Protein AF-A0A535L1W2-F1 (afdb_monomer)

Mean predicted aligned error: 3.17 Å

Radius of gyration: 15.37 Å; Cα contacts (8 Å, |Δi|>4): 252; chains: 1; bounding box: 33×38×36 Å

Structure (mmCIF, N/CA/C/O backbone):
data_AF-A0A535L1W2-F1
#
_entry.id   AF-A0A535L1W2-F1
#
loop_
_atom_site.group_PDB
_atom_site.id
_atom_site.type_symbol
_atom_site.label_atom_id
_atom_site.label_alt_id
_atom_site.label_comp_id
_atom_site.label_asym_id
_atom_site.label_entity_id
_atom_site.label_seq_id
_atom_site.pdbx_PDB_ins_code
_atom_site.Cartn_x
_atom_site.Cartn_y
_atom_site.Cartn_z
_atom_site.occupancy
_atom_site.B_iso_or_equiv
_atom_site.auth_seq_id
_atom_site.auth_comp_id
_atom_site.auth_asym_id
_atom_site.auth_atom_id
_atom_site.pdbx_PDB_model_num
ATOM 1 N N . MET A 1 1 ? -12.283 -1.406 9.405 1.00 92.06 1 MET A N 1
ATOM 2 C CA . MET A 1 1 ? -11.501 -2.159 8.400 1.00 92.06 1 MET A CA 1
ATOM 3 C C . MET A 1 1 ? -10.049 -2.264 8.836 1.00 92.06 1 MET A C 1
ATOM 5 O O . MET A 1 1 ? -9.530 -1.309 9.421 1.00 92.06 1 MET A O 1
ATOM 9 N N . ALA A 1 2 ? -9.417 -3.405 8.549 1.00 96.81 2 ALA A N 1
ATOM 10 C CA . ALA A 1 2 ? -7.960 -3.530 8.533 1.00 96.81 2 ALA A CA 1
ATOM 11 C C . ALA A 1 2 ? -7.501 -3.433 7.074 1.00 96.81 2 ALA A C 1
ATOM 13 O O . ALA A 1 2 ? -8.010 -4.169 6.229 1.00 96.81 2 ALA A O 1
ATOM 14 N N . VAL A 1 3 ? -6.608 -2.492 6.771 1.00 97.50 3 VAL A N 1
ATOM 15 C CA . VAL A 1 3 ? -6.257 -2.138 5.392 1.00 97.50 3 VAL A CA 1
ATOM 16 C C . VAL A 1 3 ? -4.782 -2.361 5.100 1.00 97.50 3 VAL A C 1
ATOM 18 O O . VAL A 1 3 ? -3.923 -2.053 5.925 1.00 97.50 3 VAL A O 1
ATOM 21 N N . THR A 1 4 ? -4.486 -2.820 3.889 1.00 97.69 4 THR A N 1
ATOM 22 C CA . THR A 1 4 ? -3.142 -2.758 3.310 1.00 97.69 4 THR A CA 1
ATOM 23 C C . THR A 1 4 ? -3.136 -1.940 2.022 1.00 97.69 4 THR A C 1
ATOM 25 O O . THR A 1 4 ? -4.160 -1.818 1.352 1.00 97.69 4 THR A O 1
ATOM 28 N N . VAL A 1 5 ? -1.997 -1.335 1.679 1.00 96.62 5 VAL A N 1
ATOM 29 C CA . VAL A 1 5 ? -1.870 -0.425 0.531 1.00 96.62 5 VAL A CA 1
ATOM 30 C C . VAL A 1 5 ? -0.590 -0.726 -0.239 1.00 96.62 5 VAL A C 1
ATOM 32 O O . VAL A 1 5 ? 0.490 -0.780 0.346 1.00 96.62 5 VAL A O 1
ATOM 35 N N . GLY A 1 6 ? -0.695 -0.888 -1.559 1.00 94.81 6 GLY A N 1
ATOM 36 C CA . GLY A 1 6 ? 0.449 -1.241 -2.401 1.00 94.81 6 GLY A CA 1
ATOM 37 C C . GLY A 1 6 ? 0.083 -1.465 -3.868 1.00 94.81 6 GLY A C 1
ATOM 38 O O . GLY A 1 6 ? -1.087 -1.466 -4.245 1.00 94.81 6 GLY A O 1
ATOM 39 N N . SER A 1 7 ? 1.082 -1.660 -4.733 1.00 93.94 7 SER A N 1
ATOM 40 C CA . SER A 1 7 ? 0.818 -1.987 -6.143 1.00 93.94 7 SER A CA 1
ATOM 41 C C . SER A 1 7 ? 0.275 -3.407 -6.318 1.00 93.94 7 SER A C 1
ATOM 43 O O . SER A 1 7 ? -0.560 -3.618 -7.195 1.00 93.94 7 SER A O 1
ATOM 45 N N . PHE A 1 8 ? 0.711 -4.350 -5.472 1.00 94.94 8 PHE A N 1
ATOM 46 C CA . PHE A 1 8 ? 0.297 -5.759 -5.483 1.00 94.94 8 PHE A CA 1
ATOM 47 C C . PHE A 1 8 ? 0.429 -6.439 -6.858 1.00 94.94 8 PHE A C 1
ATOM 49 O O . PHE A 1 8 ? -0.291 -7.383 -7.166 1.00 94.94 8 PHE A O 1
ATOM 56 N N . ASP A 1 9 ? 1.358 -5.966 -7.694 1.00 92.81 9 ASP A N 1
ATOM 57 C CA . ASP A 1 9 ? 1.592 -6.528 -9.025 1.00 92.81 9 ASP A CA 1
ATOM 58 C C . ASP A 1 9 ? 2.139 -7.960 -8.910 1.00 92.81 9 ASP A C 1
ATOM 60 O O . ASP A 1 9 ? 3.089 -8.213 -8.159 1.00 92.81 9 ASP A O 1
ATOM 64 N N . GLY A 1 10 ? 1.493 -8.906 -9.593 1.00 92.25 10 GLY A N 1
ATOM 65 C CA . GLY A 1 10 ? 1.823 -10.332 -9.550 1.00 92.25 10 GLY A CA 1
ATOM 66 C C . GLY A 1 10 ? 1.435 -11.090 -8.275 1.00 92.25 10 GLY A C 1
ATOM 67 O O . GLY A 1 10 ? 1.568 -12.306 -8.265 1.00 92.25 10 GLY A O 1
ATOM 68 N N . VAL A 1 11 ? 0.989 -10.413 -7.203 1.00 94.94 11 VAL A N 1
ATOM 69 C CA . VAL A 1 11 ? 0.565 -11.030 -5.918 1.00 94.94 11 VAL A CA 1
ATOM 70 C C . VAL A 1 11 ? 1.503 -12.168 -5.444 1.00 94.94 11 VAL A C 1
ATOM 72 O O . VAL A 1 11 ? 1.076 -13.233 -5.014 1.00 94.94 11 VAL A O 1
ATOM 75 N N . HIS A 1 12 ? 2.818 -11.946 -5.532 1.00 94.00 12 HIS A N 1
ATOM 76 C CA . HIS A 1 12 ? 3.841 -12.927 -5.144 1.00 94.00 12 HIS A CA 1
ATOM 77 C C . HIS A 1 12 ? 3.829 -13.254 -3.637 1.00 94.00 12 HIS A C 1
ATOM 79 O O . HIS A 1 12 ? 3.159 -12.588 -2.851 1.00 94.00 12 HIS A O 1
ATOM 85 N N . LEU A 1 13 ? 4.666 -14.197 -3.187 1.00 94.06 13 LEU A N 1
ATOM 86 C CA . LEU A 1 13 ? 4.698 -14.662 -1.786 1.00 94.06 13 LEU A CA 1
ATOM 87 C C . LEU A 1 13 ? 4.849 -13.536 -0.748 1.00 94.06 13 LEU A C 1
ATOM 89 O O . LEU A 1 13 ? 4.177 -13.552 0.279 1.00 94.06 13 LEU A O 1
ATOM 93 N N . GLY A 1 14 ? 5.655 -12.509 -1.040 1.00 93.50 14 GLY A N 1
ATOM 94 C CA . GLY A 1 14 ? 5.731 -11.319 -0.181 1.00 93.50 14 GLY A CA 1
ATOM 95 C C . GLY A 1 14 ? 4.404 -10.558 -0.042 1.00 93.50 14 GLY A C 1
ATOM 96 O O . GLY A 1 14 ? 4.025 -10.180 1.062 1.00 93.50 14 GLY A O 1
ATOM 97 N N . HIS A 1 15 ? 3.653 -10.385 -1.133 1.00 95.50 15 HIS A N 1
ATOM 98 C CA . HIS A 1 15 ? 2.309 -9.811 -1.094 1.00 95.50 15 HIS A CA 1
ATOM 99 C C . HIS A 1 15 ? 1.333 -10.736 -0.363 1.00 95.50 15 HIS A C 1
ATOM 101 O O . HIS A 1 15 ? 0.551 -10.259 0.456 1.00 95.50 15 HIS A O 1
ATOM 107 N N . ALA A 1 16 ? 1.409 -12.045 -0.613 1.00 95.38 16 ALA A N 1
ATOM 108 C CA . ALA A 1 16 ? 0.578 -13.035 0.062 1.00 95.38 16 ALA A CA 1
ATOM 109 C C . ALA A 1 16 ? 0.778 -13.010 1.589 1.00 95.38 16 ALA A C 1
ATOM 111 O O . ALA A 1 16 ? -0.204 -13.105 2.323 1.00 95.38 16 ALA A O 1
ATOM 112 N N . ASP A 1 17 ? 2.006 -12.805 2.089 1.00 96.38 17 ASP A N 1
ATOM 113 C CA . ASP A 1 17 ? 2.247 -12.662 3.533 1.00 96.38 17 ASP A CA 1
ATOM 114 C C . ASP A 1 17 ? 1.591 -11.399 4.112 1.00 96.38 17 ASP A C 1
ATOM 116 O O . ASP A 1 17 ? 0.945 -11.462 5.161 1.00 96.38 17 ASP A O 1
ATOM 120 N N . VAL A 1 18 ? 1.689 -10.262 3.412 1.00 97.44 18 VAL A N 1
ATOM 121 C CA . VAL A 1 18 ? 1.017 -9.014 3.816 1.00 97.44 18 VAL A CA 1
ATOM 122 C C . VAL A 1 18 ? -0.507 -9.185 3.821 1.00 97.44 18 VAL A C 1
ATOM 124 O O . VAL A 1 18 ? -1.165 -8.807 4.793 1.00 97.44 18 VAL A O 1
ATOM 127 N N . ILE A 1 19 ? -1.074 -9.801 2.780 1.00 97.88 19 ILE A N 1
ATOM 128 C CA . ILE A 1 19 ? -2.518 -10.057 2.665 1.00 97.88 19 ILE A CA 1
ATOM 129 C C . ILE A 1 19 ? -2.988 -10.985 3.786 1.00 97.88 19 ILE A C 1
ATOM 131 O O . ILE A 1 19 ? -3.914 -10.639 4.516 1.00 97.88 19 ILE A O 1
ATOM 135 N N . ARG A 1 20 ? -2.300 -12.110 4.008 1.00 97.94 20 ARG A N 1
ATOM 136 C CA . ARG A 1 20 ? -2.623 -13.067 5.077 1.00 97.94 20 ARG A CA 1
ATOM 137 C C . ARG A 1 20 ? -2.648 -12.402 6.454 1.00 97.94 20 ARG A C 1
ATOM 139 O O . ARG A 1 20 ? -3.544 -12.669 7.253 1.00 97.94 20 ARG A O 1
ATOM 146 N N . ARG A 1 21 ? -1.685 -11.521 6.739 1.00 97.94 21 ARG A N 1
ATOM 147 C CA . ARG A 1 21 ? -1.654 -10.748 7.993 1.00 97.94 21 ARG A CA 1
ATOM 148 C C . ARG A 1 21 ? -2.774 -9.715 8.062 1.00 97.94 21 ARG A C 1
ATOM 150 O O . ARG A 1 21 ? -3.334 -9.528 9.134 1.00 97.94 21 ARG A O 1
ATOM 157 N N . THR A 1 22 ? -3.139 -9.103 6.936 1.00 98.19 22 THR A N 1
ATOM 158 C CA . THR A 1 22 ? -4.286 -8.183 6.843 1.00 98.19 22 THR A CA 1
ATOM 159 C C . THR A 1 22 ? -5.591 -8.899 7.181 1.00 98.19 22 THR A C 1
ATOM 161 O O . THR A 1 22 ? -6.351 -8.413 8.015 1.00 98.19 22 THR A O 1
ATOM 164 N N . VAL A 1 23 ? -5.813 -10.087 6.612 1.00 98.12 23 VAL A N 1
ATOM 165 C CA . VAL A 1 23 ? -6.980 -10.936 6.902 1.00 98.12 23 VAL A CA 1
ATOM 166 C C . VAL A 1 23 ? -7.010 -11.358 8.372 1.00 98.12 23 VAL A C 1
ATOM 168 O O . VAL A 1 23 ? -8.036 -11.218 9.036 1.00 98.12 23 VAL A O 1
ATOM 171 N N . ALA A 1 24 ? -5.877 -11.802 8.922 1.00 97.69 24 ALA A N 1
ATOM 172 C CA . ALA A 1 24 ? -5.790 -12.176 10.333 1.00 97.69 24 ALA A CA 1
ATOM 173 C C . ALA A 1 24 ? -6.069 -10.989 11.274 1.00 97.69 24 ALA A C 1
ATOM 175 O O . ALA A 1 24 ? -6.824 -11.128 12.236 1.00 97.69 24 ALA A O 1
ATOM 176 N N . ALA A 1 25 ? -5.496 -9.817 1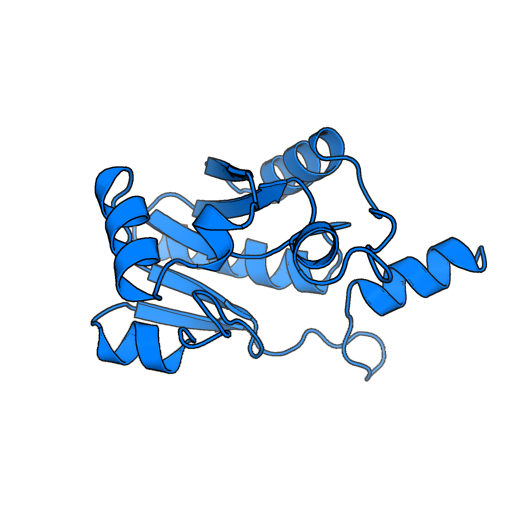0.985 1.00 96.25 25 ALA A N 1
ATOM 177 C CA . ALA A 1 25 ? -5.703 -8.602 11.767 1.00 96.25 25 ALA A CA 1
ATOM 178 C C . ALA A 1 25 ? -7.161 -8.120 11.704 1.00 96.25 25 ALA A C 1
ATOM 180 O O . ALA A 1 25 ? -7.697 -7.662 12.712 1.00 96.25 25 ALA A O 1
ATOM 181 N N . ALA A 1 26 ? -7.811 -8.256 10.544 1.00 96.19 26 ALA A N 1
ATOM 182 C CA . ALA A 1 26 ? -9.228 -7.959 10.376 1.00 96.19 26 ALA A CA 1
ATOM 183 C C . ALA A 1 26 ? -10.097 -8.863 11.267 1.00 96.19 26 ALA A C 1
ATOM 185 O O . ALA A 1 26 ? -10.899 -8.359 12.053 1.00 96.19 26 ALA A O 1
ATOM 186 N N . GLY A 1 27 ? -9.859 -10.180 11.225 1.00 95.81 27 GLY A N 1
ATOM 187 C CA . GLY A 1 27 ? -10.588 -11.156 12.039 1.00 95.81 27 GLY A CA 1
ATOM 188 C C . GLY A 1 27 ? -10.424 -10.936 13.547 1.00 95.81 27 GLY A C 1
ATOM 189 O O . GLY A 1 27 ? -11.402 -11.003 14.284 1.00 95.81 27 GLY A O 1
ATOM 190 N N . GLN A 1 28 ? -9.214 -10.602 14.010 1.00 93.94 28 GLN A N 1
ATOM 191 C CA . GLN A 1 28 ? -8.951 -10.294 15.426 1.00 93.94 28 GLN A CA 1
ATOM 192 C C . GLN A 1 28 ? -9.666 -9.030 15.922 1.00 93.94 28 GLN A C 1
ATOM 194 O O . GLN A 1 28 ? -9.915 -8.900 17.117 1.00 93.94 28 GLN A O 1
ATOM 199 N N . ALA A 1 29 ? -9.952 -8.089 15.022 1.00 90.00 29 ALA A N 1
ATOM 200 C CA . ALA A 1 29 ? -10.556 -6.799 15.341 1.00 90.00 29 ALA A CA 1
ATOM 201 C C . ALA A 1 29 ? -12.057 -6.731 15.000 1.00 90.00 29 ALA A C 1
ATOM 203 O O . ALA A 1 29 ? -12.614 -5.630 14.987 1.00 90.00 29 ALA A O 1
ATOM 204 N N . GLU A 1 30 ? -12.681 -7.871 14.666 1.00 91.88 30 GLU A N 1
ATOM 205 C CA . GLU A 1 30 ? -14.063 -7.953 14.164 1.00 91.88 30 GLU A CA 1
ATOM 206 C C . GLU A 1 30 ? -14.326 -6.921 13.047 1.00 91.88 30 GLU A C 1
ATOM 208 O O . GLU A 1 30 ? -15.315 -6.185 13.030 1.00 91.88 30 GLU A O 1
ATOM 213 N N . ALA A 1 31 ? -13.366 -6.810 12.129 1.00 93.94 31 ALA A N 1
ATOM 214 C CA . ALA A 1 31 ? -13.362 -5.861 11.028 1.00 93.94 31 ALA A CA 1
ATOM 215 C C . ALA A 1 31 ? -13.213 -6.591 9.690 1.00 93.94 31 ALA A C 1
ATOM 217 O O . ALA A 1 31 ? -12.805 -7.745 9.636 1.00 93.94 31 ALA A O 1
ATOM 218 N N . GLN A 1 32 ? -13.494 -5.887 8.594 1.00 95.50 32 GLN A N 1
ATOM 219 C CA . GLN A 1 32 ? -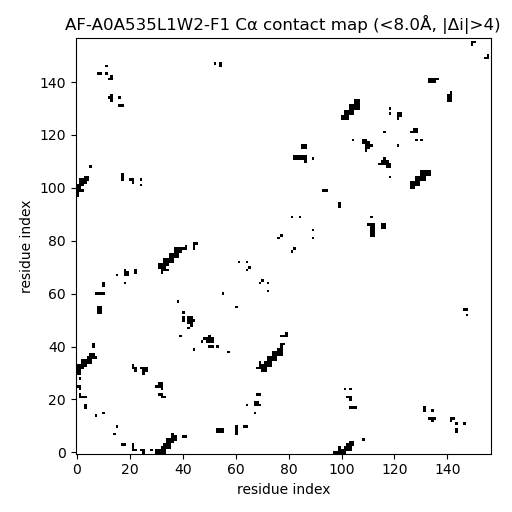13.325 -6.432 7.247 1.00 95.50 32 GLN A CA 1
ATOM 220 C C . GLN A 1 32 ? -11.907 -6.172 6.705 1.00 95.50 32 GLN A C 1
ATOM 222 O O . GLN A 1 32 ? -11.387 -5.058 6.911 1.00 95.50 32 GLN A O 1
ATOM 227 N N . PRO A 1 33 ? -11.282 -7.152 6.022 1.00 97.75 33 PRO A N 1
ATOM 228 C CA . PRO A 1 33 ? -9.998 -6.984 5.356 1.00 97.75 33 PRO A CA 1
ATOM 229 C C . PRO A 1 33 ? -10.165 -6.233 4.035 1.00 97.75 33 PRO A C 1
ATOM 231 O O . PRO A 1 33 ? -10.891 -6.661 3.134 1.00 97.75 33 PRO A O 1
ATOM 234 N N . ALA A 1 34 ? -9.457 -5.115 3.915 1.00 97.56 34 ALA A N 1
ATOM 235 C CA . ALA A 1 34 ? -9.469 -4.273 2.731 1.00 97.56 34 ALA A CA 1
ATOM 236 C C . ALA A 1 34 ? -8.063 -4.103 2.146 1.00 97.56 34 ALA A C 1
ATOM 238 O O . ALA A 1 34 ? -7.056 -4.127 2.857 1.00 97.56 34 ALA A O 1
ATOM 239 N N . LEU A 1 35 ? -7.995 -3.875 0.840 1.00 97.62 35 LEU A N 1
ATOM 240 C CA . LEU A 1 35 ? -6.753 -3.605 0.131 1.00 97.62 35 LEU A CA 1
ATOM 241 C C . LEU A 1 35 ? -6.934 -2.433 -0.821 1.00 97.62 35 LEU A C 1
ATOM 243 O O . LEU A 1 35 ? -7.869 -2.405 -1.616 1.00 97.62 35 LEU A O 1
ATOM 247 N N . ILE A 1 36 ? -6.005 -1.483 -0.770 1.00 97.31 36 ILE A N 1
ATOM 248 C CA . ILE A 1 36 ? -5.937 -0.363 -1.706 1.00 97.31 36 ILE A CA 1
ATOM 249 C C . ILE A 1 36 ? -4.809 -0.624 -2.700 1.00 97.31 36 ILE A C 1
ATOM 251 O O . ILE A 1 36 ? -3.652 -0.822 -2.319 1.00 97.31 36 ILE A O 1
ATOM 255 N N . THR A 1 37 ? -5.152 -0.615 -3.983 1.00 96.88 37 THR A N 1
ATOM 256 C CA . THR A 1 37 ? -4.203 -0.744 -5.091 1.00 96.88 37 THR A CA 1
ATOM 257 C C . THR A 1 37 ? -4.404 0.370 -6.107 1.00 96.88 37 THR A C 1
ATOM 259 O O . THR A 1 37 ? -5.258 1.241 -5.947 1.00 96.88 37 THR A O 1
ATOM 262 N N . PHE A 1 38 ? -3.573 0.369 -7.140 1.00 95.88 38 PHE A N 1
ATOM 263 C CA . PHE A 1 38 ? -3.434 1.462 -8.082 1.00 95.88 38 PHE A CA 1
ATOM 264 C C . PHE A 1 38 ? -3.493 0.951 -9.518 1.00 95.88 38 PHE A C 1
ATOM 266 O O . PHE A 1 38 ? -2.888 -0.080 -9.825 1.00 95.88 38 PHE A O 1
ATOM 273 N N . GLU A 1 39 ? -4.189 1.693 -10.376 1.00 95.69 39 GLU A N 1
ATOM 274 C CA . GLU A 1 39 ? -4.201 1.494 -11.827 1.00 95.69 39 GLU A CA 1
ATOM 275 C C . GLU A 1 39 ? -4.218 2.869 -12.529 1.00 95.69 39 GLU A C 1
ATOM 277 O O . GLU A 1 39 ? -5.142 3.646 -12.291 1.00 95.69 39 GLU A O 1
ATOM 282 N N . PRO A 1 40 ? -3.225 3.231 -13.361 1.00 95.19 40 PRO A N 1
ATOM 283 C CA . PRO A 1 40 ? -2.032 2.458 -13.705 1.00 95.19 40 PRO A CA 1
ATOM 284 C C . PRO A 1 40 ? -1.055 2.311 -12.530 1.00 95.19 40 PRO A C 1
ATOM 286 O O . PRO A 1 40 ? -1.191 2.957 -11.488 1.00 95.19 40 PRO A O 1
ATOM 289 N N . HIS A 1 41 ? -0.028 1.472 -12.702 1.00 94.88 41 HIS A N 1
ATOM 290 C CA . HIS A 1 41 ? 1.045 1.336 -11.716 1.00 94.88 41 HIS A CA 1
ATOM 291 C C . HIS A 1 41 ? 1.668 2.719 -11.403 1.00 94.88 41 HIS A C 1
ATOM 293 O O . HIS A 1 41 ? 2.038 3.433 -12.340 1.00 94.88 41 HIS A O 1
ATOM 299 N N . PRO A 1 42 ? 1.889 3.104 -10.123 1.00 94.19 42 PRO A N 1
ATOM 300 C CA . PRO A 1 42 ? 2.329 4.457 -9.753 1.00 94.19 42 PRO A CA 1
ATOM 301 C C . PRO A 1 42 ? 3.578 4.943 -10.495 1.00 94.19 42 PRO A C 1
ATOM 303 O O . PRO A 1 42 ? 3.678 6.100 -10.905 1.00 94.19 42 PRO A O 1
ATOM 306 N N . ARG A 1 43 ? 4.530 4.030 -10.725 1.00 94.06 43 ARG A N 1
ATOM 307 C CA . ARG A 1 43 ? 5.758 4.314 -11.480 1.00 94.06 43 ARG A CA 1
ATOM 308 C C . ARG A 1 43 ? 5.498 4.754 -12.923 1.00 94.06 43 ARG A C 1
ATOM 310 O O . ARG A 1 43 ? 6.220 5.613 -13.398 1.00 94.06 43 ARG A O 1
ATOM 317 N N . CYS A 1 44 ? 4.452 4.260 -13.582 1.00 95.69 44 CYS A N 1
ATOM 318 C CA . CYS A 1 44 ? 4.110 4.667 -14.947 1.00 95.69 44 CYS A CA 1
ATOM 319 C C . CYS A 1 44 ? 3.668 6.131 -15.038 1.00 95.69 44 CYS A C 1
ATOM 321 O O . CYS A 1 44 ? 3.794 6.745 -16.092 1.00 95.69 44 CYS A O 1
ATOM 323 N N . VAL A 1 45 ? 3.198 6.713 -13.930 1.00 96.06 45 VAL A N 1
ATOM 324 C CA . VAL A 1 45 ? 2.866 8.141 -13.848 1.00 96.06 45 VAL A CA 1
ATOM 325 C C . VAL A 1 45 ? 4.047 8.960 -13.355 1.00 96.06 45 VAL A C 1
ATOM 327 O O . VAL A 1 45 ? 4.316 10.030 -13.896 1.00 96.06 45 VAL A O 1
ATOM 330 N N . LEU A 1 46 ? 4.743 8.491 -12.318 1.00 94.19 46 LEU A N 1
ATOM 331 C CA . LEU A 1 46 ? 5.832 9.242 -11.690 1.00 94.19 46 LEU A CA 1
ATOM 332 C C . LEU A 1 46 ? 7.097 9.281 -12.549 1.00 94.19 46 LEU A C 1
ATOM 334 O O . LEU A 1 46 ? 7.744 10.325 -12.614 1.00 94.19 46 LEU A O 1
ATOM 338 N N . ASP A 1 47 ? 7.406 8.171 -13.212 1.00 95.31 47 ASP A N 1
ATOM 339 C CA . ASP A 1 47 ? 8.614 7.928 -13.996 1.00 95.31 47 ASP A CA 1
ATOM 340 C C . ASP A 1 47 ? 8.253 7.105 -15.254 1.00 95.31 47 ASP A C 1
ATOM 342 O O . ASP A 1 47 ? 8.546 5.907 -15.326 1.00 95.31 47 ASP A O 1
ATOM 346 N N . PRO A 1 48 ? 7.564 7.719 -16.242 1.00 94.56 48 PRO A N 1
ATOM 347 C CA . PRO A 1 48 ? 7.018 6.998 -17.395 1.00 94.56 48 PRO A CA 1
ATOM 348 C C . PRO A 1 48 ? 8.076 6.248 -18.213 1.00 94.56 48 PRO A C 1
ATOM 350 O O . PRO A 1 48 ? 7.784 5.191 -18.765 1.00 94.56 48 PRO A O 1
ATOM 353 N N . ALA A 1 49 ? 9.311 6.761 -18.250 1.00 96.44 49 ALA A N 1
ATOM 354 C CA . ALA A 1 49 ? 10.434 6.126 -18.938 1.00 96.44 49 ALA A CA 1
ATOM 355 C C . ALA A 1 49 ? 10.816 4.764 -18.331 1.00 96.44 49 ALA A C 1
ATOM 357 O O . ALA A 1 49 ? 11.353 3.914 -19.035 1.00 96.44 49 ALA A O 1
ATOM 358 N N . ASN A 1 50 ? 10.509 4.542 -17.049 1.00 94.19 50 ASN A N 1
ATOM 359 C CA . ASN A 1 50 ? 10.762 3.291 -16.335 1.00 94.19 50 ASN A CA 1
ATOM 360 C C . ASN A 1 50 ? 9.457 2.649 -15.830 1.00 94.19 50 ASN A C 1
ATOM 362 O O . ASN A 1 50 ? 9.440 2.006 -14.773 1.00 94.19 50 ASN A O 1
ATOM 366 N N . CYS A 1 51 ? 8.348 2.845 -16.550 1.00 94.56 51 CYS A N 1
ATOM 367 C CA . CYS A 1 51 ? 7.096 2.136 -16.292 1.00 94.56 51 CYS A CA 1
ATOM 368 C C . CYS A 1 51 ? 7.343 0.615 -16.372 1.00 94.56 51 CYS A C 1
ATOM 370 O O . CYS A 1 51 ? 7.779 0.130 -17.418 1.00 94.56 51 CYS A O 1
ATOM 372 N N . PRO A 1 52 ? 7.120 -0.150 -15.286 1.00 92.25 52 PRO A N 1
ATOM 373 C CA . PRO A 1 52 ? 7.323 -1.589 -15.322 1.00 92.25 52 PRO A CA 1
ATOM 374 C C . PRO A 1 52 ? 6.233 -2.258 -16.159 1.00 92.25 52 PRO A C 1
ATOM 376 O O . PRO A 1 52 ? 5.076 -1.843 -16.122 1.00 92.25 52 PRO A O 1
ATOM 379 N N . GLN A 1 53 ? 6.591 -3.341 -16.846 1.00 91.50 53 GLN A N 1
ATOM 380 C CA . GLN A 1 53 ? 5.596 -4.268 -17.377 1.00 91.50 53 GLN A CA 1
ATOM 381 C C . GLN A 1 53 ? 4.865 -4.937 -16.210 1.00 91.50 53 GLN A C 1
ATOM 383 O O . GLN A 1 53 ? 5.508 -5.421 -15.274 1.00 91.50 53 GLN A O 1
ATOM 388 N N . SER A 1 54 ? 3.536 -4.929 -16.249 1.00 92.25 54 SER A N 1
ATOM 389 C CA . SER A 1 54 ? 2.719 -5.605 -15.242 1.00 92.25 54 SER A CA 1
ATOM 390 C C . SER A 1 54 ? 2.910 -7.120 -15.333 1.00 92.25 54 SER A C 1
ATOM 392 O O . SER A 1 54 ? 2.932 -7.669 -16.433 1.00 92.25 54 SER A O 1
ATOM 394 N N . ILE A 1 55 ? 3.036 -7.786 -14.182 1.00 93.25 55 ILE A N 1
ATOM 395 C CA . ILE A 1 55 ? 3.082 -9.256 -14.094 1.00 93.25 55 ILE A CA 1
ATOM 396 C C . ILE A 1 55 ? 1.676 -9.823 -14.307 1.00 93.25 55 ILE A C 1
ATOM 398 O O . ILE A 1 55 ? 1.515 -10.852 -14.955 1.00 93.25 55 ILE A O 1
ATOM 402 N N . THR A 1 56 ? 0.662 -9.147 -13.763 1.00 94.25 56 THR A N 1
ATOM 403 C CA . THR A 1 56 ? -0.749 -9.516 -13.908 1.00 94.25 56 THR A CA 1
ATOM 404 C C . THR A 1 56 ? -1.567 -8.353 -14.452 1.00 94.25 56 THR A C 1
ATOM 406 O O . THR A 1 56 ? -1.265 -7.178 -14.225 1.00 94.25 56 THR A O 1
ATOM 409 N N . THR A 1 57 ? -2.652 -8.670 -15.150 1.00 95.38 57 THR A N 1
ATOM 410 C CA . THR A 1 57 ? -3.712 -7.700 -15.438 1.00 95.38 57 THR A CA 1
ATOM 411 C C . THR A 1 57 ? -4.423 -7.281 -14.148 1.00 95.38 57 THR A C 1
ATOM 413 O O . THR A 1 57 ? -4.377 -7.978 -13.129 1.00 95.38 57 THR A O 1
ATOM 416 N N . LEU A 1 58 ? -5.143 -6.152 -14.184 1.00 95.94 58 LEU A N 1
ATOM 417 C CA . LEU A 1 58 ? -5.977 -5.738 -13.053 1.00 95.94 58 LEU A CA 1
ATOM 418 C C . LEU A 1 58 ? -6.993 -6.826 -12.675 1.00 95.94 58 LEU A C 1
ATOM 420 O O . LEU A 1 58 ? -7.170 -7.093 -11.491 1.00 95.94 58 LEU A O 1
ATOM 424 N N . GLN A 1 59 ? -7.619 -7.474 -13.661 1.00 97.25 59 GLN A N 1
ATOM 425 C CA . GLN A 1 59 ? -8.621 -8.509 -13.412 1.00 97.25 59 GLN A CA 1
ATOM 426 C C . GLN A 1 59 ? -8.016 -9.729 -12.709 1.00 97.25 59 GLN A C 1
ATOM 428 O O . GLN A 1 59 ? -8.547 -10.168 -11.693 1.00 97.25 59 GLN A O 1
ATOM 433 N N . GLU A 1 60 ? -6.876 -10.233 -13.190 1.00 97.31 60 GLU A N 1
ATOM 434 C CA . GLU A 1 60 ? -6.164 -11.345 -12.543 1.00 97.31 60 GLU A CA 1
ATOM 435 C C . GLU A 1 60 ? -5.717 -10.974 -11.129 1.00 97.31 60 GLU A C 1
ATOM 437 O O . GLU A 1 60 ? -5.891 -11.762 -10.202 1.00 97.31 60 GLU A O 1
ATOM 442 N N . LYS A 1 61 ? -5.197 -9.752 -10.938 1.00 97.31 61 LYS A N 1
ATOM 443 C CA . LYS A 1 61 ? -4.851 -9.238 -9.608 1.00 97.31 61 LYS A CA 1
ATOM 444 C C . LYS A 1 61 ? -6.069 -9.286 -8.684 1.00 97.31 61 LYS A C 1
ATOM 446 O O . LYS A 1 61 ? -5.956 -9.839 -7.599 1.00 97.31 61 LYS A O 1
ATOM 451 N N . LEU A 1 62 ? -7.224 -8.763 -9.099 1.00 97.94 62 LEU A N 1
ATOM 452 C CA . LEU A 1 62 ? -8.439 -8.771 -8.276 1.00 97.94 62 LEU A CA 1
ATOM 453 C C . LEU A 1 62 ? -8.898 -10.195 -7.927 1.00 97.94 62 LEU A C 1
ATOM 455 O O . LEU A 1 62 ? -9.191 -10.451 -6.761 1.00 97.94 62 LEU A O 1
ATOM 459 N N . THR A 1 63 ? -8.870 -11.129 -8.882 1.00 97.81 63 THR A N 1
ATOM 460 C CA . THR A 1 63 ? -9.182 -12.547 -8.625 1.00 97.81 63 THR A CA 1
ATOM 461 C C . THR A 1 63 ? -8.223 -13.177 -7.610 1.00 97.81 63 THR A C 1
ATOM 463 O O . THR A 1 63 ? -8.661 -13.893 -6.711 1.00 97.81 63 THR A O 1
ATOM 466 N N . LEU A 1 64 ? -6.920 -12.892 -7.704 1.00 97.50 64 LEU A N 1
ATOM 467 C CA . LEU A 1 64 ? -5.924 -13.384 -6.745 1.00 97.50 64 LEU A CA 1
ATOM 468 C C . LEU A 1 64 ? -6.126 -12.791 -5.344 1.00 97.50 64 LEU A C 1
ATOM 470 O O . LEU A 1 64 ? -5.954 -13.494 -4.350 1.00 97.50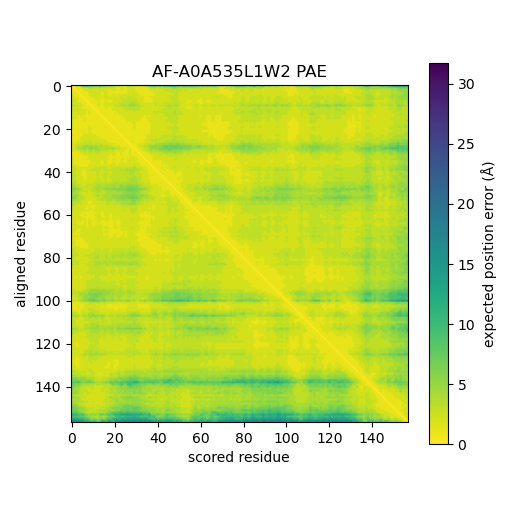 64 LEU A O 1
ATOM 474 N N . LEU A 1 65 ? -6.495 -11.511 -5.253 1.00 97.88 65 LEU A N 1
ATOM 475 C CA . LEU A 1 65 ? -6.768 -10.848 -3.977 1.00 97.88 65 LEU A CA 1
ATOM 476 C C . LEU A 1 65 ? -8.012 -11.419 -3.286 1.00 97.88 65 LEU A C 1
ATOM 478 O O . LEU A 1 65 ? -7.970 -11.676 -2.083 1.00 97.88 65 LEU A O 1
ATOM 482 N N . GLU A 1 66 ? -9.087 -11.646 -4.043 1.00 97.56 66 GLU A N 1
ATOM 483 C CA . GLU A 1 66 ? -10.311 -12.284 -3.549 1.00 97.56 66 GLU A CA 1
ATOM 484 C C . GLU A 1 66 ? -10.021 -13.705 -3.047 1.00 97.56 66 GLU A C 1
ATOM 486 O O . GLU A 1 66 ? -10.342 -14.040 -1.907 1.00 97.56 66 GLU A O 1
ATOM 491 N N . ALA A 1 67 ? -9.313 -14.516 -3.843 1.00 97.44 67 ALA A N 1
ATOM 492 C CA . ALA A 1 67 ? -8.910 -15.869 -3.451 1.00 97.44 67 ALA A CA 1
ATOM 493 C C . ALA A 1 67 ? -8.006 -15.895 -2.201 1.00 97.44 67 ALA A C 1
ATOM 495 O O . ALA A 1 67 ? -8.002 -16.876 -1.458 1.00 97.44 67 ALA A O 1
ATOM 496 N N . ALA A 1 68 ? -7.256 -14.818 -1.949 1.00 97.12 68 ALA A N 1
ATOM 497 C CA . ALA A 1 68 ? -6.416 -14.655 -0.764 1.00 97.12 68 ALA A CA 1
ATOM 498 C C . ALA A 1 68 ? -7.174 -14.130 0.476 1.00 97.12 68 ALA A C 1
ATOM 500 O O . ALA A 1 68 ? -6.563 -13.966 1.535 1.00 97.12 68 ALA A O 1
ATOM 501 N N . GLY A 1 69 ? -8.486 -13.888 0.372 1.00 97.44 69 GLY A N 1
ATOM 502 C CA . GLY A 1 69 ? -9.357 -13.514 1.490 1.00 97.44 69 GLY A CA 1
ATOM 503 C C . GLY A 1 69 ? -9.557 -12.011 1.692 1.00 97.44 69 GLY A C 1
ATOM 504 O O . GLY A 1 69 ? -10.052 -11.609 2.744 1.00 97.44 69 GLY A O 1
ATOM 505 N N . ILE A 1 70 ? -9.182 -11.164 0.726 1.00 98.12 70 ILE A N 1
ATOM 506 C CA . ILE A 1 70 ? -9.574 -9.749 0.749 1.00 98.12 70 ILE A CA 1
ATOM 507 C C . ILE A 1 70 ? -11.059 -9.636 0.392 1.00 98.12 70 ILE A C 1
ATOM 509 O O . ILE A 1 70 ? -11.470 -10.056 -0.685 1.00 98.12 70 ILE A O 1
ATOM 513 N N . GLU A 1 71 ? -11.850 -9.006 1.262 1.00 97.19 71 GLU A N 1
ATOM 514 C CA . GLU A 1 71 ? -13.283 -8.769 1.026 1.00 97.19 71 GLU A CA 1
ATOM 515 C C . GLU A 1 71 ? -13.531 -7.492 0.215 1.00 97.19 71 GLU A C 1
ATOM 517 O O . GLU A 1 71 ? -14.485 -7.404 -0.557 1.00 97.19 71 GLU A O 1
ATOM 522 N N . HIS A 1 72 ? -12.669 -6.484 0.382 1.00 96.19 72 HIS A N 1
ATOM 523 C CA . HIS A 1 72 ? -12.821 -5.187 -0.272 1.00 96.19 72 HIS A CA 1
ATOM 524 C C . HIS A 1 72 ? -11.527 -4.735 -0.946 1.00 96.19 72 HIS A C 1
ATOM 526 O O . HIS A 1 72 ? -10.571 -4.331 -0.284 1.00 96.19 72 HIS A O 1
ATOM 532 N N . ALA A 1 73 ? -11.511 -4.738 -2.278 1.00 96.50 73 ALA A N 1
ATOM 533 C CA . ALA A 1 73 ? -10.438 -4.144 -3.068 1.00 96.50 73 ALA A CA 1
ATOM 534 C C . ALA A 1 73 ? -10.844 -2.748 -3.566 1.00 96.50 73 ALA A C 1
ATOM 536 O O . ALA A 1 73 ? -11.859 -2.582 -4.240 1.00 96.50 73 ALA A O 1
ATOM 537 N N . ILE A 1 74 ? -10.031 -1.741 -3.256 1.00 96.00 74 ILE A N 1
ATOM 538 C CA . ILE A 1 74 ? -10.211 -0.357 -3.694 1.00 96.00 74 ILE A CA 1
ATOM 539 C C . ILE A 1 74 ? -9.117 -0.049 -4.706 1.00 96.00 74 ILE A C 1
ATOM 541 O O . ILE A 1 74 ? -7.937 0.050 -4.365 1.00 96.00 74 ILE A O 1
ATOM 545 N N . VAL A 1 75 ? -9.513 0.103 -5.964 1.00 97.12 75 VAL A N 1
ATOM 546 C CA . VAL A 1 75 ? -8.600 0.455 -7.051 1.00 97.12 75 VAL A CA 1
ATOM 547 C C . VAL A 1 75 ? -8.651 1.963 -7.242 1.00 97.12 75 VAL A C 1
ATOM 549 O O . VAL A 1 75 ? -9.641 2.505 -7.727 1.00 97.12 75 VAL A O 1
ATOM 552 N N . LEU A 1 76 ? -7.589 2.652 -6.838 1.00 96.50 76 LEU A N 1
ATOM 553 C CA . LEU A 1 76 ? -7.456 4.085 -7.060 1.00 96.50 76 LEU A CA 1
ATOM 554 C C . LEU A 1 76 ? -6.799 4.341 -8.412 1.00 96.50 76 LEU A C 1
ATOM 556 O O . LEU A 1 76 ? -5.761 3.757 -8.732 1.00 96.50 76 LEU A O 1
ATOM 560 N N . THR A 1 77 ? -7.358 5.277 -9.177 1.00 96.81 77 THR A N 1
ATOM 561 C CA . THR A 1 77 ? -6.655 5.808 -10.341 1.00 96.81 77 THR A CA 1
ATOM 562 C C . THR A 1 77 ? -5.434 6.578 -9.865 1.00 96.81 77 THR A C 1
ATOM 564 O O . THR A 1 77 ? -5.568 7.623 -9.227 1.00 96.81 77 THR A O 1
ATOM 567 N N . PHE A 1 78 ? -4.235 6.057 -10.133 1.00 96.06 78 PHE A N 1
ATOM 568 C CA . PHE A 1 78 ? -3.019 6.781 -9.787 1.00 96.06 78 PHE A CA 1
ATOM 569 C C . PHE A 1 78 ? -2.729 7.796 -10.879 1.00 96.06 78 PHE A C 1
ATOM 571 O O . PHE A 1 78 ? -2.405 7.430 -12.002 1.00 96.06 78 PHE A O 1
ATOM 578 N N . ASP A 1 79 ? -2.840 9.073 -10.541 1.00 96.56 79 ASP A N 1
ATOM 579 C CA . ASP A 1 79 ? -2.554 10.191 -11.427 1.00 96.56 79 ASP A CA 1
ATOM 580 C C . ASP A 1 79 ? -1.715 11.259 -10.701 1.00 96.56 79 ASP A C 1
ATOM 582 O O . ASP A 1 79 ? -1.284 11.097 -9.551 1.00 96.56 79 ASP A O 1
ATOM 586 N N . ARG A 1 80 ? -1.436 12.374 -11.386 1.00 95.12 80 ARG A N 1
ATOM 587 C CA . ARG A 1 80 ? -0.673 13.475 -10.785 1.00 95.12 80 ARG A CA 1
ATOM 588 C C . ARG A 1 80 ? -1.408 14.105 -9.601 1.00 95.12 80 ARG A C 1
ATOM 590 O O . ARG A 1 80 ? -0.736 14.488 -8.643 1.00 95.12 80 ARG A O 1
ATOM 597 N N . ALA A 1 81 ? -2.740 14.159 -9.628 1.00 96.56 81 ALA A N 1
ATOM 598 C CA . ALA A 1 81 ? -3.533 14.714 -8.539 1.00 96.56 81 ALA A CA 1
ATOM 599 C C . ALA A 1 81 ? -3.403 13.849 -7.276 1.00 96.56 81 ALA A C 1
ATOM 601 O O . ALA A 1 81 ? -3.003 14.373 -6.235 1.00 96.56 81 ALA A O 1
ATOM 602 N N . LEU A 1 82 ? -3.604 12.531 -7.377 1.00 96.06 82 LEU A N 1
ATOM 603 C CA . LEU A 1 82 ? -3.396 11.592 -6.273 1.00 96.06 82 LEU A CA 1
ATOM 604 C C . LEU A 1 82 ? -1.955 11.652 -5.746 1.00 96.06 82 LEU A C 1
ATOM 606 O O . LEU A 1 82 ? -1.745 11.712 -4.536 1.00 96.06 82 LEU A O 1
ATOM 610 N N . SER A 1 83 ? -0.960 11.712 -6.640 1.00 95.44 83 SER A N 1
ATOM 611 C CA . SER A 1 83 ? 0.458 11.779 -6.251 1.00 95.44 83 SER A CA 1
ATOM 612 C C . SER A 1 83 ? 0.844 13.058 -5.495 1.00 95.44 83 SER A C 1
ATOM 614 O O . SER A 1 83 ? 1.865 13.091 -4.804 1.00 95.44 83 SER A O 1
ATOM 616 N N . SER A 1 84 ? 0.044 14.118 -5.648 1.00 96.50 84 SER A N 1
ATOM 617 C CA . SER A 1 84 ? 0.280 15.420 -5.025 1.00 96.50 84 SER A CA 1
ATOM 618 C C . SER A 1 84 ? -0.327 15.552 -3.629 1.00 96.50 84 SER A C 1
ATOM 620 O O . SER A 1 84 ? 0.046 16.483 -2.915 1.00 96.50 84 SER A O 1
ATOM 622 N N . LEU A 1 85 ? -1.198 14.621 -3.220 1.00 97.88 85 LEU A N 1
ATOM 623 C CA . LEU A 1 85 ? -1.831 14.653 -1.904 1.00 97.88 85 LEU A CA 1
ATOM 624 C C . LEU A 1 85 ? -0.799 14.477 -0.797 1.00 97.88 85 LEU A C 1
ATOM 626 O O . LEU A 1 85 ? 0.010 13.550 -0.825 1.00 97.88 85 LEU A O 1
ATOM 630 N N . SER A 1 86 ? -0.856 15.325 0.219 1.00 98.25 86 SER A N 1
ATOM 631 C CA . SER A 1 86 ? -0.170 15.074 1.485 1.00 98.25 86 SER A CA 1
ATOM 632 C C . SER A 1 86 ? -0.684 13.783 2.150 1.00 98.25 86 SER A C 1
ATOM 634 O O . SER A 1 86 ? -1.786 13.315 1.844 1.00 98.25 86 SER A O 1
ATOM 636 N N . PRO A 1 87 ? 0.085 13.190 3.081 1.00 97.50 87 PRO A N 1
ATOM 637 C CA . PRO A 1 87 ? -0.370 12.025 3.838 1.00 97.50 87 PRO A CA 1
ATOM 638 C C . PRO A 1 87 ? -1.713 12.242 4.550 1.00 97.50 87 PRO A C 1
ATOM 640 O O . PRO A 1 87 ? -2.567 11.358 4.511 1.00 97.50 87 PRO A O 1
ATOM 643 N N . SER A 1 88 ? -1.934 13.428 5.133 1.00 97.56 88 SER A N 1
ATOM 644 C CA . SER A 1 88 ? -3.201 13.782 5.783 1.00 97.56 88 SER A CA 1
ATOM 645 C C . SER A 1 88 ? -4.354 13.823 4.787 1.00 97.56 88 SER A C 1
ATOM 647 O O . SER A 1 88 ? -5.343 13.134 4.996 1.00 97.56 88 SER A O 1
ATOM 649 N N . GLU A 1 89 ? -4.201 14.520 3.657 1.00 98.00 89 GLU A N 1
ATOM 650 C CA . GLU A 1 89 ? -5.259 14.597 2.637 1.00 98.00 89 GLU A CA 1
ATOM 651 C C . GLU A 1 89 ? -5.610 13.220 2.062 1.00 98.00 89 GLU A C 1
ATOM 653 O O . GLU A 1 89 ? -6.778 12.940 1.789 1.00 98.00 89 GLU A O 1
ATOM 658 N N . PHE A 1 90 ? -4.613 12.350 1.869 1.00 96.94 90 PHE A N 1
ATOM 659 C CA . PHE A 1 90 ? -4.850 10.981 1.417 1.00 96.94 90 PHE A CA 1
ATOM 660 C C . PHE A 1 90 ? -5.668 10.192 2.445 1.00 96.94 90 PHE A C 1
ATOM 662 O O . PHE A 1 90 ? -6.686 9.595 2.098 1.00 96.94 90 PHE A O 1
ATOM 669 N N . VAL A 1 91 ? -5.260 10.224 3.714 1.00 96.06 91 VAL A N 1
ATOM 670 C CA . VAL A 1 91 ? -5.949 9.518 4.801 1.00 96.06 91 VAL A CA 1
ATOM 671 C C . VAL A 1 91 ? -7.356 10.066 5.045 1.00 96.06 91 VAL A C 1
ATOM 673 O O . VAL A 1 91 ? -8.275 9.275 5.250 1.00 96.06 91 VAL A O 1
ATOM 676 N N . ASP A 1 92 ? -7.552 11.381 4.973 1.00 95.81 92 ASP A N 1
ATOM 677 C CA . ASP A 1 92 ? -8.862 12.017 5.146 1.00 95.81 92 ASP A CA 1
ATOM 678 C C . ASP A 1 92 ? -9.844 11.578 4.055 1.00 95.81 92 ASP A C 1
ATOM 680 O O . ASP A 1 92 ? -10.999 11.261 4.346 1.00 95.81 92 ASP A O 1
ATOM 684 N N . ARG A 1 93 ? -9.378 11.460 2.802 1.00 95.00 93 ARG A N 1
ATOM 685 C CA . ARG A 1 93 ? -10.194 10.911 1.706 1.00 95.00 93 ARG A CA 1
ATOM 686 C C . ARG A 1 93 ? -10.604 9.466 1.956 1.00 95.00 93 ARG A C 1
ATOM 688 O O . ARG A 1 93 ? -11.741 9.110 1.665 1.00 95.00 93 ARG A O 1
ATOM 695 N N . LEU A 1 94 ? -9.704 8.641 2.488 1.00 94.31 94 LEU A N 1
ATOM 696 C CA . LEU A 1 94 ? -10.039 7.257 2.819 1.00 94.31 94 LEU A CA 1
ATOM 697 C C . LEU A 1 94 ? -11.043 7.190 3.976 1.00 94.31 94 LEU A C 1
ATOM 699 O O . LEU A 1 94 ? -12.040 6.481 3.871 1.00 94.31 94 LEU A O 1
ATOM 703 N N . LYS A 1 95 ? -10.837 7.976 5.039 1.00 94.06 95 LYS A N 1
ATOM 704 C CA . LYS A 1 95 ? -11.762 8.067 6.183 1.00 94.06 95 LYS A CA 1
ATOM 705 C C . LYS A 1 95 ? -13.165 8.521 5.789 1.00 94.06 95 LYS A C 1
ATOM 707 O O . LYS A 1 95 ? -14.132 8.123 6.427 1.00 94.06 95 LYS A O 1
ATOM 712 N N . ALA A 1 96 ? -13.286 9.334 4.740 1.00 93.81 96 ALA A N 1
ATOM 713 C CA . ALA A 1 96 ? -14.580 9.782 4.237 1.00 93.81 96 ALA A CA 1
ATOM 714 C C . ALA A 1 96 ? -15.430 8.646 3.639 1.00 93.81 96 ALA A C 1
ATOM 716 O O . ALA A 1 96 ? -16.645 8.797 3.530 1.00 93.81 96 ALA A O 1
ATOM 717 N N . VAL A 1 97 ? -14.813 7.527 3.241 1.00 90.94 97 VAL A N 1
ATOM 718 C CA . VAL A 1 97 ? -15.501 6.409 2.571 1.00 90.94 97 VAL A CA 1
ATOM 719 C C . VAL A 1 97 ? -15.382 5.078 3.312 1.00 90.94 97 VAL A C 1
ATOM 721 O O . VAL A 1 97 ? -16.081 4.132 2.959 1.00 90.94 97 VAL A O 1
ATOM 724 N N . MET A 1 98 ? -14.517 4.975 4.325 1.00 90.25 98 MET A N 1
ATOM 725 C CA . MET A 1 98 ? -14.351 3.749 5.104 1.00 90.25 98 MET A CA 1
ATOM 726 C C . MET A 1 98 ? -13.913 4.016 6.549 1.00 90.25 98 MET A C 1
ATOM 728 O O . MET A 1 98 ? -13.141 4.932 6.835 1.00 90.25 98 MET A O 1
ATOM 732 N N . ASP A 1 99 ? -14.343 3.141 7.457 1.00 91.00 99 ASP A N 1
ATOM 733 C CA . ASP A 1 99 ? -13.890 3.131 8.849 1.00 91.00 99 ASP A CA 1
ATOM 734 C C . ASP A 1 99 ? -12.495 2.484 8.954 1.00 91.00 99 ASP A C 1
ATOM 736 O O . ASP A 1 99 ? -12.351 1.261 9.071 1.00 91.00 99 ASP A O 1
ATOM 740 N N . LEU A 1 100 ? -11.449 3.306 8.842 1.00 91.00 100 LEU A N 1
ATOM 741 C CA . LEU A 1 100 ? -10.042 2.905 8.942 1.00 91.00 100 LEU A CA 1
ATOM 742 C C . LEU A 1 100 ? -9.629 2.702 10.404 1.00 91.00 100 LEU A C 1
ATOM 744 O O . LEU A 1 100 ? -9.384 3.676 11.114 1.00 91.00 100 LEU A O 1
ATOM 748 N N . ARG A 1 101 ? -9.473 1.443 10.830 1.00 83.44 101 ARG A N 1
ATOM 749 C CA . ARG A 1 101 ? -9.075 1.113 12.212 1.00 83.44 101 ARG A CA 1
ATOM 750 C C . ARG A 1 101 ? -7.612 0.705 12.333 1.00 83.44 101 ARG A C 1
ATOM 752 O O . ARG A 1 101 ? -6.923 1.162 13.239 1.00 83.44 101 ARG A O 1
ATOM 759 N N . ARG A 1 102 ? -7.130 -0.133 11.412 1.00 95.00 102 ARG A N 1
ATOM 760 C CA . ARG A 1 102 ? -5.790 -0.729 11.481 1.00 95.00 102 ARG A CA 1
ATOM 761 C C . ARG A 1 102 ? -5.132 -0.783 10.110 1.00 95.00 102 ARG A C 1
ATOM 763 O O . ARG A 1 102 ? -5.793 -1.082 9.118 1.00 95.00 102 ARG A O 1
ATOM 770 N N . TRP A 1 103 ? -3.834 -0.518 10.070 1.00 97.56 103 TRP A N 1
ATOM 771 C CA . TRP A 1 103 ? -3.004 -0.596 8.874 1.00 97.56 103 TRP A CA 1
ATOM 772 C C . TRP A 1 103 ? -2.069 -1.796 8.965 1.00 97.56 103 TRP A C 1
ATOM 774 O O . TRP A 1 103 ? -1.394 -1.973 9.974 1.00 97.56 103 TRP A O 1
ATOM 784 N N . VAL A 1 104 ? -1.991 -2.585 7.899 1.00 98.06 104 VAL A N 1
ATOM 785 C CA . VAL A 1 104 ? -1.025 -3.674 7.745 1.00 98.06 104 VAL A CA 1
ATOM 786 C C . VAL A 1 104 ? -0.165 -3.361 6.531 1.00 98.06 104 VAL A C 1
ATOM 788 O O . VAL A 1 104 ? -0.641 -3.371 5.396 1.00 98.06 104 VAL A O 1
ATOM 791 N N . VAL A 1 105 ? 1.099 -3.015 6.754 1.00 96.69 105 VAL A N 1
ATOM 792 C CA . VAL A 1 105 ? 1.965 -2.440 5.715 1.00 96.69 105 VAL A CA 1
ATOM 793 C C . VAL A 1 105 ? 3.332 -3.110 5.693 1.00 96.69 105 VAL A C 1
ATOM 795 O O . VAL A 1 105 ? 3.827 -3.549 6.726 1.00 96.69 105 VAL A O 1
ATOM 798 N N . GLY A 1 106 ? 3.957 -3.196 4.519 1.00 94.12 106 GLY A N 1
ATOM 799 C CA . GLY A 1 106 ? 5.341 -3.664 4.404 1.00 94.12 106 GLY A CA 1
ATOM 800 C C . GLY A 1 106 ? 6.334 -2.710 5.079 1.00 94.12 106 GLY A C 1
ATOM 801 O O . GLY A 1 106 ? 6.054 -1.525 5.250 1.00 94.12 106 GLY A O 1
ATOM 802 N N . PHE A 1 107 ? 7.509 -3.220 5.446 1.00 89.44 107 PHE A N 1
ATOM 803 C CA . PHE A 1 107 ? 8.581 -2.447 6.091 1.00 89.44 107 PHE A CA 1
ATOM 804 C C . PHE A 1 107 ? 9.052 -1.211 5.297 1.00 89.44 107 PHE A C 1
ATOM 806 O O . PHE A 1 107 ? 9.539 -0.254 5.892 1.00 89.44 107 PHE A O 1
ATOM 813 N N . ASP A 1 108 ? 8.917 -1.219 3.970 1.00 88.19 108 ASP A N 1
ATOM 814 C CA . ASP A 1 108 ? 9.318 -0.146 3.050 1.00 88.19 108 ASP A CA 1
ATOM 815 C C . ASP A 1 108 ? 8.134 0.710 2.558 1.00 88.19 108 ASP A C 1
ATOM 817 O O . ASP A 1 108 ? 8.277 1.557 1.658 1.00 88.19 108 ASP A O 1
ATOM 821 N N . PHE A 1 109 ? 6.957 0.503 3.158 1.00 93.94 109 PHE A N 1
ATOM 822 C CA . PHE A 1 109 ? 5.739 1.218 2.820 1.00 93.94 109 PHE A CA 1
ATOM 823 C C . PHE A 1 109 ? 5.895 2.725 3.025 1.00 93.94 109 PHE A C 1
ATOM 825 O O . PHE A 1 109 ? 6.288 3.206 4.090 1.00 93.94 109 PHE A O 1
ATOM 832 N N . ALA A 1 110 ? 5.499 3.476 2.001 1.00 95.06 110 ALA A N 1
ATOM 833 C CA . ALA A 1 110 ? 5.308 4.908 2.108 1.00 95.06 110 ALA A CA 1
ATOM 834 C C . ALA A 1 110 ? 4.229 5.391 1.136 1.00 95.06 110 ALA A C 1
ATOM 836 O O . ALA A 1 110 ? 3.986 4.777 0.094 1.00 95.06 110 ALA A O 1
ATOM 837 N N . PHE A 1 111 ? 3.619 6.524 1.461 1.00 95.81 111 PHE A N 1
ATOM 838 C CA . PHE A 1 111 ? 2.521 7.127 0.719 1.00 95.81 111 PHE A CA 1
ATOM 839 C C . PHE A 1 111 ? 2.537 8.656 0.841 1.00 95.81 111 PHE A C 1
ATOM 841 O O . PHE A 1 111 ? 3.361 9.246 1.544 1.00 95.81 111 PHE A O 1
ATOM 848 N N . GLY A 1 112 ? 1.616 9.302 0.126 1.00 94.06 112 GLY A N 1
ATOM 849 C CA . GLY A 1 112 ? 1.535 10.754 0.044 1.00 94.06 112 GLY A CA 1
ATOM 850 C C . GLY A 1 112 ? 2.683 11.376 -0.754 1.00 94.06 112 GLY A C 1
ATOM 851 O O . GLY A 1 112 ? 3.637 10.715 -1.185 1.00 94.06 112 GLY A O 1
ATOM 852 N N . ARG A 1 113 ? 2.575 12.685 -0.968 1.00 94.19 113 ARG A N 1
ATOM 853 C CA . ARG A 1 113 ? 3.508 13.482 -1.756 1.00 94.19 113 ARG A CA 1
ATOM 854 C C . ARG A 1 113 ? 4.926 13.278 -1.241 1.00 94.19 113 ARG A C 1
ATOM 856 O O . ARG A 1 113 ? 5.185 13.422 -0.049 1.00 94.19 113 ARG A O 1
ATOM 863 N N . GLN A 1 114 ? 5.833 12.944 -2.159 1.00 91.81 114 GLN A N 1
ATOM 864 C CA . GLN A 1 114 ? 7.247 12.689 -1.860 1.00 91.81 114 GLN A CA 1
ATOM 865 C C . GLN A 1 114 ? 7.475 11.618 -0.777 1.00 91.81 114 GLN A C 1
ATOM 867 O O . GLN A 1 114 ? 8.497 11.651 -0.100 1.00 91.81 114 GLN A O 1
ATOM 872 N N . ARG A 1 115 ? 6.551 10.653 -0.623 1.00 94.06 115 ARG A N 1
ATOM 873 C CA . ARG A 1 115 ? 6.659 9.565 0.367 1.00 94.06 115 ARG A CA 1
ATOM 874 C C . ARG A 1 115 ? 6.730 10.070 1.818 1.00 94.06 115 ARG A C 1
ATOM 876 O O . ARG A 1 115 ? 7.338 9.425 2.664 1.00 94.06 115 ARG A O 1
ATOM 883 N N . ALA A 1 116 ? 6.118 11.222 2.108 1.00 96.81 116 ALA A N 1
ATOM 884 C CA . ALA A 1 116 ? 6.134 11.828 3.441 1.00 96.81 116 ALA A CA 1
ATOM 885 C C . ALA A 1 116 ? 5.311 11.053 4.492 1.00 96.81 116 ALA A C 1
ATOM 887 O O . ALA A 1 116 ? 5.459 11.296 5.687 1.00 96.81 116 ALA A O 1
ATOM 888 N N . GLY A 1 117 ? 4.425 10.151 4.061 1.00 97.25 117 GLY A N 1
ATOM 889 C CA . GLY A 1 117 ? 3.656 9.263 4.925 1.00 97.25 117 GLY A CA 1
ATOM 890 C C . GLY A 1 117 ? 4.303 7.885 4.980 1.00 97.25 117 GLY A C 1
ATOM 891 O O . GLY A 1 117 ? 4.654 7.329 3.944 1.00 97.25 117 GLY A O 1
ATOM 892 N N . ASN A 1 118 ? 4.444 7.324 6.174 1.00 97.12 118 ASN A N 1
ATOM 893 C CA . ASN A 1 118 ? 5.014 6.002 6.436 1.00 97.12 118 ASN A CA 1
ATOM 894 C C . ASN A 1 118 ? 4.388 5.402 7.711 1.00 97.12 118 ASN A C 1
ATOM 896 O O . ASN A 1 118 ? 3.405 5.934 8.238 1.00 97.12 118 ASN A O 1
ATOM 900 N N . SER A 1 119 ? 4.934 4.286 8.199 1.00 96.75 119 SER A N 1
ATOM 901 C CA . SER A 1 119 ? 4.406 3.595 9.381 1.00 96.75 119 SER A CA 1
ATOM 902 C C . SER A 1 119 ? 4.461 4.457 10.651 1.00 96.75 119 SER A C 1
ATOM 904 O O . SER A 1 119 ? 3.519 4.462 11.443 1.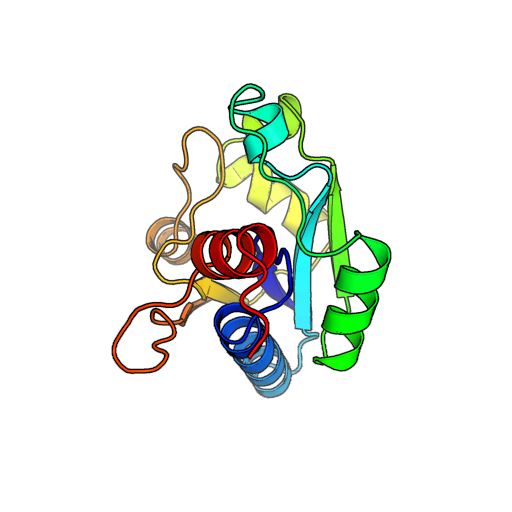00 96.75 119 SER A O 1
ATOM 906 N N . GLU A 1 120 ? 5.526 5.238 10.818 1.00 96.88 120 GLU A N 1
ATOM 907 C CA . GLU A 1 120 ? 5.735 6.155 11.935 1.00 96.88 120 GLU A CA 1
ATOM 908 C C . GLU A 1 120 ? 4.733 7.303 11.877 1.00 96.88 120 GLU A C 1
ATOM 910 O O . GLU A 1 120 ? 4.080 7.596 12.875 1.00 96.88 120 GLU A O 1
ATOM 915 N N . TRP A 1 121 ? 4.548 7.898 10.695 1.00 97.44 121 TRP A N 1
ATOM 916 C CA . TRP A 1 121 ? 3.556 8.945 10.473 1.00 97.44 121 TRP A CA 1
ATOM 917 C C . TRP A 1 121 ? 2.154 8.454 10.844 1.00 97.44 121 TRP A C 1
ATOM 919 O O . TRP A 1 121 ? 1.434 9.148 11.559 1.00 97.44 121 TRP A O 1
ATOM 929 N N . LEU A 1 122 ? 1.772 7.244 10.419 1.00 96.75 122 LEU A N 1
ATOM 930 C CA . LEU A 1 122 ? 0.479 6.651 10.772 1.00 96.75 122 LEU A CA 1
ATOM 931 C C . LEU A 1 122 ? 0.332 6.489 12.295 1.00 96.75 122 LEU A C 1
ATOM 933 O O . LEU A 1 122 ? -0.668 6.929 12.862 1.00 96.75 122 LEU A O 1
ATOM 937 N N . ARG A 1 123 ? 1.348 5.949 12.982 1.00 96.25 123 ARG A N 1
ATOM 938 C CA . ARG A 1 123 ? 1.331 5.809 14.451 1.00 96.25 123 ARG A CA 1
ATOM 939 C C . ARG A 1 123 ? 1.209 7.157 15.161 1.00 96.25 123 ARG A C 1
ATOM 941 O O . ARG A 1 123 ? 0.382 7.302 16.057 1.00 96.25 123 ARG A O 1
ATOM 948 N N . SER A 1 124 ? 1.977 8.161 14.737 1.00 96.75 124 SER A N 1
ATOM 949 C CA . SER A 1 124 ? 1.915 9.520 15.296 1.00 96.75 124 SER A CA 1
ATOM 950 C C . SER A 1 124 ? 0.565 10.210 15.072 1.00 96.75 124 SER A C 1
ATOM 952 O O . SER A 1 124 ? 0.241 11.141 15.802 1.00 96.75 124 SER A O 1
ATOM 954 N N . ASN A 1 125 ? -0.231 9.747 14.104 1.00 94.81 125 ASN A N 1
ATOM 955 C CA . ASN A 1 125 ? -1.581 10.242 13.822 1.00 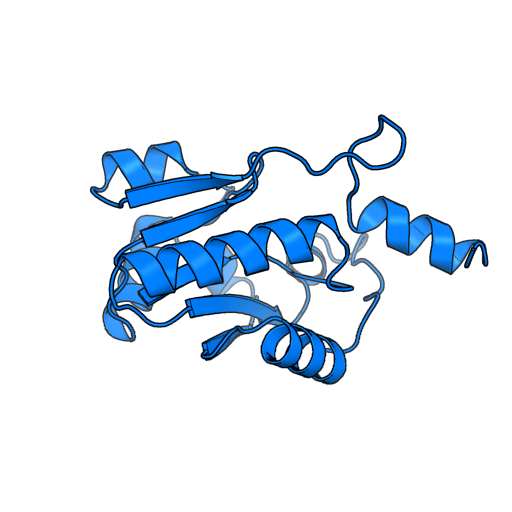94.81 125 ASN A CA 1
ATOM 956 C C . ASN A 1 125 ? -2.690 9.330 14.392 1.00 94.81 125 ASN A C 1
ATOM 958 O O . ASN A 1 125 ? -3.847 9.438 13.984 1.00 94.81 125 ASN A O 1
ATOM 962 N N . GLY A 1 126 ? -2.353 8.453 15.346 1.00 93.31 126 GLY A N 1
ATOM 963 C CA . GLY A 1 126 ? -3.323 7.688 16.136 1.00 93.31 126 GLY A CA 1
ATOM 964 C C . GLY A 1 126 ? -3.835 6.402 15.485 1.00 93.31 126 GLY A C 1
ATOM 965 O O . GLY A 1 126 ? -4.841 5.864 15.940 1.00 93.31 126 GLY A O 1
ATOM 966 N N . PHE A 1 127 ? -3.176 5.904 14.436 1.00 94.00 127 PHE A N 1
ATOM 967 C CA . PHE A 1 127 ? -3.530 4.621 13.828 1.00 94.00 127 PHE A CA 1
ATOM 968 C C . PHE A 1 127 ? -2.789 3.453 14.474 1.00 94.00 127 PHE A C 1
ATOM 970 O O . PHE A 1 127 ? -1.601 3.548 14.793 1.00 94.00 127 PHE A O 1
ATOM 977 N N . GLU A 1 128 ? -3.466 2.311 14.569 1.00 95.44 128 GLU A N 1
ATOM 978 C CA . GLU A 1 128 ? -2.804 1.032 14.804 1.00 95.44 128 GLU A CA 1
ATOM 979 C C . GLU A 1 128 ? -2.105 0.575 13.521 1.00 95.44 128 GLU A C 1
ATOM 981 O O . GLU A 1 128 ? -2.705 0.589 12.441 1.00 95.44 128 GLU A O 1
ATOM 986 N N . VAL A 1 129 ? -0.833 0.186 13.629 1.00 97.12 129 VAL A N 1
ATOM 987 C CA . VAL A 1 129 ? 0.000 -0.158 12.471 1.00 97.12 129 VAL A CA 1
ATOM 988 C C . VAL A 1 129 ? 0.819 -1.414 12.740 1.00 97.12 129 VAL A C 1
ATOM 990 O O . VAL A 1 129 ? 1.764 -1.387 13.541 1.00 97.12 129 VAL A O 1
ATOM 993 N N . ASP A 1 130 ? 0.515 -2.462 11.982 1.00 97.19 130 ASP A N 1
ATOM 994 C CA . ASP A 1 130 ? 1.289 -3.693 11.898 1.00 97.19 130 ASP A CA 1
ATOM 995 C C . ASP A 1 130 ? 2.268 -3.589 10.727 1.00 97.19 130 ASP A C 1
ATOM 997 O O . ASP A 1 130 ? 1.874 -3.468 9.564 1.00 97.19 130 ASP A O 1
ATOM 1001 N N . VAL A 1 131 ? 3.565 -3.631 11.036 1.00 97.25 131 VAL A N 1
ATOM 1002 C CA . VAL A 1 131 ? 4.620 -3.606 10.018 1.00 97.25 131 VAL A CA 1
ATOM 1003 C C . VAL A 1 131 ? 5.062 -5.032 9.722 1.00 97.25 131 VAL A C 1
ATOM 1005 O O . VAL A 1 131 ? 5.535 -5.753 10.602 1.00 97.25 131 VAL A O 1
ATOM 1008 N N . VAL A 1 132 ? 4.906 -5.432 8.467 1.00 96.44 132 VAL A N 1
ATOM 1009 C CA . VAL A 1 132 ? 5.288 -6.745 7.959 1.00 96.44 132 VAL A CA 1
ATOM 1010 C C . VAL A 1 132 ? 6.761 -6.702 7.540 1.00 96.44 132 VAL A C 1
ATOM 1012 O O . VAL A 1 132 ? 7.129 -5.856 6.717 1.00 96.44 132 VAL A O 1
ATOM 1015 N N . PRO A 1 133 ? 7.623 -7.576 8.093 1.00 93.81 133 PRO A N 1
ATOM 1016 C CA . PRO A 1 133 ? 9.025 -7.633 7.697 1.00 93.81 133 PRO A CA 1
ATOM 1017 C C . PRO A 1 133 ? 9.168 -8.062 6.225 1.00 93.81 133 PRO A C 1
ATOM 1019 O O . PRO A 1 133 ? 8.241 -8.656 5.670 1.00 93.81 133 PRO A O 1
ATOM 1022 N N . PRO A 1 134 ? 10.325 -7.800 5.590 1.00 92.25 134 PRO A N 1
ATOM 1023 C CA . PRO A 1 134 ? 10.593 -8.296 4.246 1.00 92.25 134 PRO A CA 1
ATOM 1024 C C . PRO A 1 134 ? 10.404 -9.814 4.179 1.00 92.25 134 PRO A C 1
ATOM 1026 O O . PRO A 1 134 ? 10.904 -10.545 5.037 1.00 92.25 134 PRO A O 1
ATOM 1029 N N . PHE A 1 135 ? 9.709 -10.292 3.148 1.00 92.94 135 PHE A N 1
ATOM 1030 C CA . PHE A 1 135 ? 9.589 -11.724 2.904 1.00 92.94 135 PHE A CA 1
ATOM 1031 C C . PHE A 1 135 ? 10.878 -12.242 2.272 1.00 92.94 135 PHE A C 1
ATOM 1033 O O . PHE A 1 135 ? 11.321 -11.713 1.250 1.00 92.94 135 PHE A O 1
ATOM 1040 N N . THR A 1 136 ? 11.468 -13.276 2.867 1.00 92.69 136 THR A N 1
ATOM 1041 C CA . THR A 1 136 ? 12.680 -13.913 2.356 1.00 92.69 136 THR A CA 1
ATOM 1042 C C . THR A 1 136 ? 12.358 -15.247 1.696 1.00 92.69 136 THR A C 1
ATOM 1044 O O . THR A 1 136 ? 11.639 -16.079 2.246 1.00 92.69 136 THR A O 1
ATOM 1047 N N . PHE A 1 137 ? 12.918 -15.458 0.510 1.00 87.38 137 PHE A N 1
ATOM 1048 C CA . PHE A 1 137 ? 12.884 -16.720 -0.216 1.00 87.38 137 PHE A CA 1
ATOM 1049 C C . PHE A 1 137 ? 14.330 -17.123 -0.512 1.00 87.38 137 PHE A C 1
ATOM 1051 O O . PHE A 1 137 ? 15.111 -16.307 -1.000 1.00 87.38 137 PHE A O 1
ATOM 1058 N N . GLU A 1 138 ? 14.723 -18.333 -0.104 1.00 88.69 138 GLU A N 1
ATOM 1059 C CA . GLU A 1 138 ? 16.107 -18.831 -0.225 1.00 88.69 138 GLU A CA 1
ATOM 1060 C C . GLU A 1 138 ? 17.179 -17.862 0.319 1.00 88.69 138 GLU A C 1
ATOM 1062 O O . GLU A 1 138 ? 18.260 -17.684 -0.241 1.00 88.69 138 GLU A O 1
ATOM 1067 N N . GLY A 1 139 ? 16.869 -17.189 1.430 1.00 88.69 139 GLY A N 1
ATOM 1068 C CA . GLY A 1 139 ? 17.787 -16.253 2.086 1.00 88.69 139 GLY A CA 1
ATOM 1069 C C . GLY A 1 139 ? 17.900 -14.873 1.427 1.00 88.69 139 GLY A C 1
ATOM 1070 O O . GLY A 1 139 ? 18.698 -14.059 1.890 1.00 88.69 139 GLY A O 1
ATOM 1071 N N . LYS A 1 140 ? 17.103 -14.571 0.394 1.00 88.62 140 LYS A N 1
ATOM 1072 C CA . LYS A 1 140 ? 17.048 -13.251 -0.259 1.00 88.62 140 LYS A CA 1
ATOM 1073 C C . LYS A 1 140 ? 15.670 -12.618 -0.103 1.00 88.62 140 LYS A C 1
ATOM 1075 O O . LYS A 1 140 ? 14.664 -13.319 -0.127 1.00 88.62 140 LYS A O 1
ATOM 1080 N N . SER A 1 141 ? 15.615 -11.297 0.044 1.00 90.00 141 SER A N 1
ATOM 1081 C CA . SER A 1 141 ? 14.344 -10.562 0.027 1.00 90.00 141 SER A CA 1
ATOM 1082 C C . SER A 1 141 ? 13.688 -10.669 -1.347 1.00 90.00 141 SER A C 1
ATOM 1084 O O . SER A 1 141 ? 14.360 -10.480 -2.358 1.00 90.00 141 SER A O 1
ATOM 1086 N N . LEU A 1 142 ? 12.388 -10.962 -1.372 1.00 90.75 142 LEU A N 1
ATOM 1087 C CA . LEU A 1 142 ? 11.612 -11.121 -2.599 1.00 90.75 142 LEU A CA 1
ATOM 1088 C C . LEU A 1 142 ? 10.822 -9.848 -2.926 1.00 90.75 142 LEU A C 1
ATOM 1090 O O . LEU A 1 142 ? 9.980 -9.418 -2.132 1.00 90.75 142 LEU A O 1
ATOM 1094 N N . HIS A 1 143 ? 11.024 -9.298 -4.124 1.00 89.94 143 HIS A N 1
ATOM 1095 C CA . HIS A 1 143 ? 10.298 -8.135 -4.636 1.00 89.94 143 HIS A CA 1
ATOM 1096 C C . HIS A 1 143 ? 9.693 -8.403 -6.022 1.00 89.94 143 HIS A C 1
ATOM 1098 O O . HIS A 1 143 ? 10.135 -9.274 -6.771 1.00 89.94 143 HIS A O 1
ATOM 1104 N N . SER A 1 144 ? 8.710 -7.596 -6.437 1.00 88.81 144 SER A N 1
ATOM 1105 C CA . SER A 1 144 ? 8.091 -7.750 -7.765 1.00 88.81 144 SER A CA 1
ATOM 1106 C C . SER A 1 144 ? 9.078 -7.511 -8.917 1.00 88.81 144 SER A C 1
ATOM 1108 O O . SER A 1 144 ? 8.887 -8.041 -10.006 1.00 88.81 144 SER A O 1
ATOM 1110 N N . SER A 1 145 ? 10.149 -6.735 -8.702 1.00 89.75 145 SER A N 1
ATOM 1111 C CA . SER A 1 145 ? 11.233 -6.588 -9.684 1.00 89.75 145 SER A CA 1
ATOM 1112 C C . SER A 1 145 ? 11.979 -7.895 -9.943 1.00 89.75 145 SER A C 1
ATOM 1114 O O . SER A 1 145 ? 12.397 -8.122 -11.076 1.00 89.75 145 SER A O 1
ATOM 1116 N N . ASP A 1 146 ? 12.114 -8.755 -8.931 1.00 91.19 146 ASP A N 1
ATOM 1117 C CA . ASP A 1 146 ? 12.781 -10.051 -9.071 1.00 91.19 146 ASP A CA 1
ATOM 1118 C C . ASP A 1 146 ? 11.922 -10.995 -9.908 1.00 91.19 146 ASP A C 1
ATOM 1120 O O . ASP A 1 146 ? 12.416 -11.580 -10.869 1.0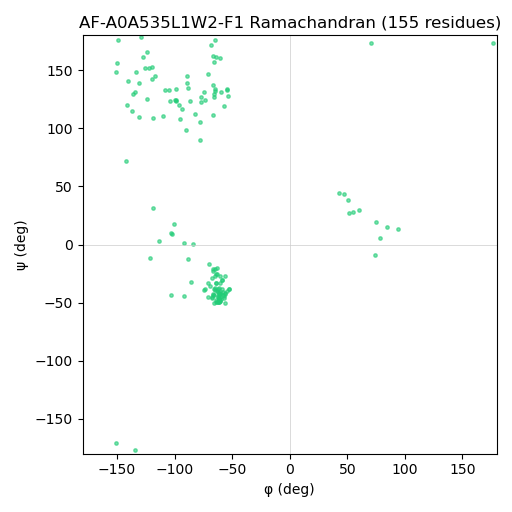0 91.19 146 ASP A O 1
ATOM 1124 N N . ILE A 1 147 ? 10.617 -11.044 -9.614 1.00 92.00 147 ILE 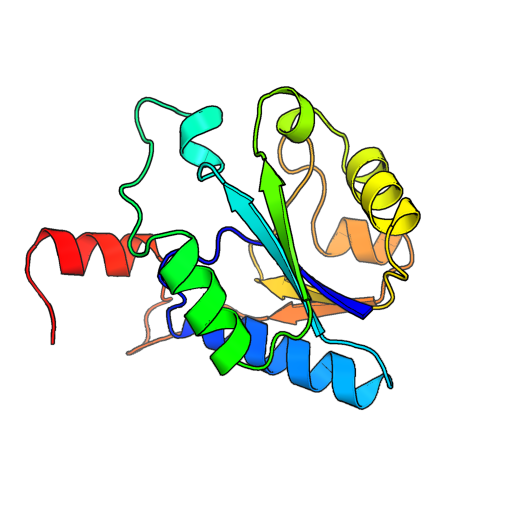A N 1
ATOM 1125 C CA . ILE A 1 147 ? 9.646 -11.834 -10.381 1.00 92.00 147 ILE A CA 1
ATOM 1126 C C . ILE A 1 147 ? 9.589 -11.365 -11.838 1.00 92.00 147 ILE A C 1
ATOM 1128 O O . ILE A 1 147 ? 9.722 -12.179 -12.746 1.00 92.00 147 ILE A O 1
ATOM 1132 N N . ARG A 1 148 ? 9.474 -10.051 -12.087 1.00 92.69 148 ARG A N 1
ATOM 1133 C CA . ARG A 1 148 ? 9.491 -9.514 -13.462 1.00 92.69 148 ARG A CA 1
ATOM 1134 C C . ARG A 1 148 ? 10.767 -9.883 -14.200 1.00 92.69 148 ARG A C 1
ATOM 1136 O O . ARG A 1 148 ? 10.710 -10.209 -15.379 1.00 92.69 148 ARG A O 1
ATOM 1143 N N . ARG A 1 149 ? 11.921 -9.823 -13.528 1.00 92.00 149 ARG A N 1
ATOM 1144 C CA . ARG A 1 149 ? 13.196 -10.201 -14.142 1.00 92.00 149 ARG A CA 1
ATOM 1145 C C . ARG A 1 149 ? 13.177 -11.667 -14.572 1.00 92.00 149 ARG A C 1
ATOM 1147 O O . ARG A 1 149 ? 13.572 -11.926 -15.701 1.00 92.00 149 ARG A O 1
ATOM 1154 N N . LEU A 1 150 ? 12.731 -12.577 -13.704 1.00 91.00 150 LEU A N 1
ATOM 1155 C CA . LEU A 1 150 ? 12.649 -14.018 -13.984 1.00 91.00 150 LEU A CA 1
ATOM 1156 C C . LEU A 1 150 ? 11.710 -14.312 -15.162 1.00 91.00 150 LEU A C 1
ATOM 1158 O O . LEU A 1 150 ? 12.136 -14.914 -16.146 1.00 91.00 150 LEU A O 1
ATOM 1162 N N . VAL A 1 151 ? 10.499 -13.745 -15.140 1.00 89.81 151 VAL A N 1
ATOM 1163 C CA . VAL A 1 151 ? 9.535 -13.855 -16.249 1.00 89.81 151 VAL A CA 1
ATOM 1164 C C . VAL A 1 151 ? 10.135 -13.341 -17.563 1.00 89.81 151 VAL A C 1
ATOM 1166 O O . VAL A 1 151 ? 10.031 -14.005 -18.591 1.00 89.81 151 VAL A O 1
ATOM 1169 N N . ASN A 1 152 ? 10.825 -12.197 -17.536 1.00 87.81 152 ASN A N 1
ATOM 1170 C CA . ASN A 1 152 ? 11.417 -11.599 -18.736 1.00 87.81 152 ASN A CA 1
ATOM 1171 C C . ASN A 1 152 ? 12.565 -12.418 -19.338 1.00 87.81 152 ASN A C 1
ATOM 1173 O O . ASN A 1 152 ? 12.790 -12.335 -20.544 1.00 87.81 152 ASN A O 1
ATOM 1177 N N . ILE A 1 153 ? 13.304 -13.177 -18.525 1.00 92.81 153 ILE A N 1
ATOM 1178 C CA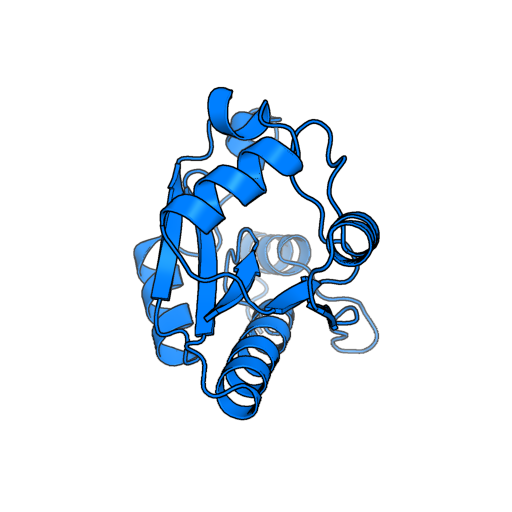 . ILE A 1 153 ? 14.369 -14.065 -19.017 1.00 92.81 153 ILE A CA 1
ATOM 1179 C C . ILE A 1 153 ? 13.868 -15.488 -19.308 1.00 92.81 153 ILE A C 1
ATOM 1181 O O . ILE A 1 153 ? 14.664 -16.324 -19.728 1.00 92.81 153 ILE A O 1
ATOM 1185 N N . GLY A 1 154 ? 12.571 -15.755 -19.113 1.00 88.19 154 GLY A N 1
ATOM 1186 C CA . GLY A 1 154 ? 11.957 -17.068 -19.329 1.00 88.19 154 GLY A CA 1
ATOM 1187 C C . GLY A 1 154 ? 12.276 -18.101 -18.246 1.00 88.19 154 GLY A C 1
ATOM 1188 O O . GLY A 1 154 ? 12.138 -19.294 -18.498 1.00 88.19 154 GLY A O 1
ATOM 1189 N N . ASP A 1 155 ? 12.708 -17.655 -17.067 1.00 90.19 155 ASP A N 1
ATOM 1190 C CA . ASP A 1 155 ? 12.995 -18.508 -15.913 1.00 90.19 155 ASP A CA 1
ATOM 1191 C C . ASP A 1 155 ? 11.709 -18.652 -15.082 1.00 90.19 155 ASP A C 1
ATOM 1193 O O . ASP A 1 155 ? 11.307 -17.717 -14.385 1.00 90.19 155 ASP A O 1
ATOM 1197 N N . LEU A 1 156 ? 10.992 -19.764 -15.282 1.00 86.31 156 LEU A N 1
ATOM 1198 C CA . LEU A 1 156 ? 9.628 -19.995 -14.778 1.00 86.31 156 LEU A CA 1
ATOM 1199 C C . LEU A 1 156 ? 9.537 -21.110 -13.720 1.00 86.31 156 LEU A C 1
ATOM 1201 O O . LEU A 1 156 ? 8.423 -21.440 -13.307 1.00 86.31 156 LEU A O 1
ATOM 1205 N N . GLU A 1 157 ? 10.670 -21.703 -13.330 1.00 78.19 157 GLU A N 1
ATOM 1206 C CA . GLU A 1 157 ? 10.746 -22.753 -12.299 1.00 78.19 157 GLU A CA 1
ATOM 1207 C C . GLU A 1 157 ? 10.915 -22.189 -10.880 1.00 78.19 157 GLU A C 1
ATOM 1209 O O . GLU A 1 157 ? 11.503 -21.094 -10.716 1.00 78.19 157 GLU A O 1
#

Solvent-accessible surface area (backbone atoms only — not comparable to full-atom values): 8725 Å² total; per-residue (Å²): 51,15,34,30,72,49,70,59,60,57,58,44,71,46,47,45,53,49,45,48,50,20,37,50,52,4,61,77,64,80,34,53,21,33,37,39,32,44,50,54,55,62,48,44,65,78,41,57,94,67,40,73,81,72,74,43,54,72,68,57,41,51,53,53,40,45,78,60,55,42,79,40,79,46,76,41,70,46,44,73,69,61,53,61,28,45,42,65,58,49,50,52,57,48,53,75,78,42,67,79,56,34,37,35,36,54,72,83,49,61,38,37,33,92,51,73,19,36,68,63,52,41,44,79,70,74,40,48,71,48,74,38,72,81,37,65,55,98,90,36,77,58,52,62,69,57,54,50,50,32,58,74,73,68,54,83,126

Nearest PDB structures (foldseek):
  3zug-assembly1_B  TM=9.340E-01  e=4.567E-15  Corynebacterium ammoniagenes
  2x0k-assembly1_A  TM=9.291E-01  e=1.059E-14  Corynebacterium ammoniagenes
  4uzf-asse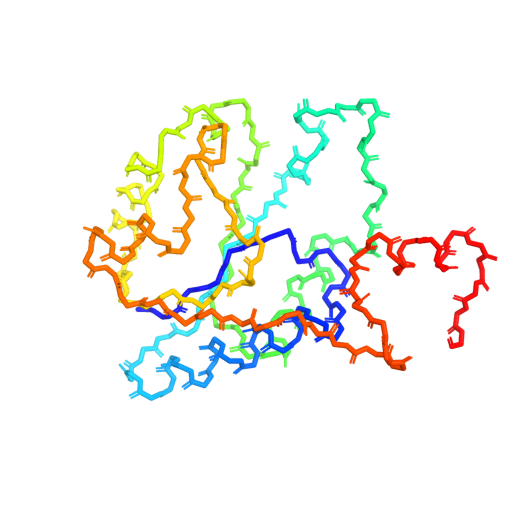mbly1_A  TM=9.292E-01  e=1.285E-14  Corynebacterium ammoniagenes
  3zug-assembly1_A  TM=9.289E-01  e=4.684E-14  Corynebacterium ammoniagenes
  5fnz-assembly1_B  TM=9.256E-01  e=4.997E-14  Corynebacterium ammoniagenes

Foldseek 3Di:
DEEEEDQCFPVDPQNLQLLLVQQVVCVVVVHAREYEHEPPHLCCAVPVVPRADGNDDPVVSVVVSVVSRHPYYHYDYRHPVQQAFAPVRNVVVVVVPDDQAAYRYEPPDFGHHPSPGDQVNCVVVPHHYHYDYFDDDPNDGDDVVVVSVCVVVVNDD

Sequence (157 aa):
MAVTVGSFDGVHLGHADVIRRTVAAAGQAEAQPALITFEPHPRCVLDPANCPQSITTLQEKLTLLEAAGIEHAIVLTFDRALSSLSPSEFVDRLKAVMDLRRWVVGFDFAFGRQRAGNSEWLRSNGFEVDVVPPFTFEGKSLHSSDIRRLVNIGDLE

pLDDT: mean 94.57, std 3.2, range [78.19, 98.25]

Secondary structure (DSSP, 8-state):
-EEEES--GGG-HHHHHHHHHHHHHHHHTT--EEEEEEES-HHHHH-GGGPPPPSS-HHHHHHHHHHTT-SEEEEEE--HHHHH--HHHHHHHHHTTS---EEEEETT--BSGGG-B-HHHHHHTT-EEEEEPPPEETTEE--HHHHHHHHHHT---